Protein AF-A0A7J7Q2N2-F1 (afdb_monomer_lite)

Foldseek 3Di:
DDDDDDDDDPPPPDPCLPQQDLCNLVVLLVVLLVLLVLADDDPSSVVSNVVSVVVSVVLNVDPDSSVNSVVSVVSVVVSVVVSVVRVD

pLDDT: mean 80.81, std 16.68, range [41.25, 95.12]

Secondary structure (DSSP, 8-state):
---------------------TTHHHHHHHHHHHHHTTSPTTHHHHHHHHHHHHHHHHHHH---HHHHHHHHHHHHHHHHHHHHHH--

Sequence (88 aa):
MTCLSISACRRLSATATAVLGPNAAKDLYRDLVRKIKQLPAGGTQQYYKNYTRQVFYNFTEERDPETLSRLHTKARQDAEWVLNKYSK

Radius of gyration: 18.67 Å; chains: 1; bounding box: 43×54×35 Å

Structure (mmCIF, N/CA/C/O backbone):
data_AF-A0A7J7Q2N2-F1
#
_entry.id   AF-A0A7J7Q2N2-F1
#
loop_
_atom_site.group_PDB
_atom_site.id
_atom_site.type_symbol
_atom_site.label_atom_id
_atom_site.label_alt_id
_atom_site.label_comp_id
_atom_site.label_asym_id
_atom_site.label_entity_id
_atom_site.label_seq_id
_atom_site.pdbx_PDB_ins_code
_atom_site.Cartn_x
_atom_site.Cartn_y
_atom_site.Cartn_z
_atom_site.occupancy
_atom_site.B_iso_or_equiv
_atom_site.auth_seq_id
_atom_site.auth_comp_id
_atom_site.auth_asym_id
_atom_site.auth_atom_id
_atom_site.pdbx_PDB_model_num
ATOM 1 N N . MET A 1 1 ? 29.262 -43.826 11.879 1.00 44.56 1 MET A N 1
ATOM 2 C CA . MET A 1 1 ? 30.417 -43.319 11.113 1.00 44.56 1 MET A CA 1
ATOM 3 C C . MET A 1 1 ? 29.893 -42.660 9.853 1.00 44.56 1 MET A C 1
ATOM 5 O O . MET A 1 1 ? 28.979 -43.170 9.226 1.00 44.56 1 MET A O 1
ATOM 9 N N . THR A 1 2 ? 30.373 -41.448 9.638 1.00 48.66 2 THR A N 1
ATOM 10 C CA . THR A 1 2 ? 29.836 -40.333 8.852 1.00 48.66 2 THR A CA 1
ATOM 11 C C . THR A 1 2 ? 29.643 -40.611 7.360 1.00 48.66 2 THR A C 1
ATOM 13 O O . THR A 1 2 ? 30.621 -40.813 6.647 1.00 48.66 2 THR A O 1
ATOM 16 N N . CYS A 1 3 ? 28.410 -40.483 6.862 1.00 41.25 3 CYS A N 1
ATOM 17 C CA . CYS A 1 3 ? 28.173 -40.175 5.450 1.00 41.25 3 CYS A CA 1
ATOM 18 C C . CYS A 1 3 ? 28.177 -38.652 5.273 1.00 41.25 3 CYS A C 1
ATOM 20 O O . CYS A 1 3 ? 27.155 -37.982 5.395 1.00 41.25 3 CYS A O 1
ATOM 22 N N . LEU A 1 4 ? 29.372 -38.115 5.029 1.00 55.41 4 LEU A N 1
ATOM 23 C CA . LEU A 1 4 ? 29.580 -36.802 4.433 1.00 55.41 4 LEU A CA 1
ATOM 24 C C . LEU A 1 4 ? 29.323 -36.932 2.925 1.00 55.41 4 LEU A C 1
ATOM 26 O O . LEU A 1 4 ? 30.158 -37.473 2.209 1.00 55.41 4 LEU A O 1
ATOM 30 N N . SER A 1 5 ? 28.187 -36.424 2.444 1.00 53.12 5 SER A N 1
ATOM 31 C CA . SER A 1 5 ? 27.961 -36.184 1.014 1.00 53.12 5 SER A CA 1
ATOM 32 C C . SER A 1 5 ? 27.830 -34.685 0.762 1.00 53.12 5 SER A C 1
ATOM 34 O O . SER A 1 5 ? 26.776 -34.088 0.947 1.00 53.12 5 SER A O 1
ATOM 36 N N . ILE A 1 6 ? 28.972 -34.091 0.425 1.00 57.00 6 ILE A N 1
ATOM 37 C CA . ILE A 1 6 ? 29.218 -33.340 -0.812 1.00 57.00 6 ILE A CA 1
ATOM 38 C C . ILE A 1 6 ? 28.028 -32.530 -1.369 1.00 57.00 6 ILE A C 1
ATOM 40 O O . ILE A 1 6 ? 27.059 -33.073 -1.885 1.00 57.00 6 ILE A O 1
ATOM 44 N N . SER A 1 7 ? 28.242 -31.211 -1.374 1.00 53.53 7 SER A N 1
ATOM 45 C CA . SER A 1 7 ? 27.784 -30.234 -2.369 1.00 53.53 7 SER A CA 1
ATOM 46 C C . SER A 1 7 ? 26.287 -30.093 -2.636 1.00 53.53 7 SER A C 1
ATOM 48 O O . SER A 1 7 ? 25.715 -30.771 -3.476 1.00 53.53 7 SER A O 1
ATOM 50 N N . ALA A 1 8 ? 25.735 -28.983 -2.154 1.00 50.22 8 ALA A N 1
ATOM 51 C CA . ALA A 1 8 ? 25.569 -27.845 -3.056 1.00 50.22 8 ALA A CA 1
ATOM 52 C C . ALA A 1 8 ? 25.335 -26.568 -2.249 1.00 50.22 8 ALA A C 1
ATOM 54 O O . ALA A 1 8 ? 24.370 -26.435 -1.500 1.00 50.22 8 ALA A O 1
ATOM 55 N N . CYS A 1 9 ? 26.234 -25.606 -2.442 1.00 46.78 9 CYS A N 1
ATOM 56 C CA . CYS A 1 9 ? 26.009 -24.202 -2.155 1.00 46.78 9 CYS A CA 1
ATOM 57 C C . CYS A 1 9 ? 24.571 -23.778 -2.497 1.00 46.78 9 CYS A C 1
ATOM 59 O O . CYS A 1 9 ? 24.221 -23.631 -3.664 1.00 46.78 9 CYS A O 1
ATOM 61 N N . ARG A 1 10 ? 23.781 -23.428 -1.483 1.00 52.66 10 ARG A N 1
ATOM 62 C CA . ARG A 1 10 ? 22.830 -22.319 -1.607 1.00 52.66 10 ARG A CA 1
ATOM 63 C C . ARG A 1 10 ? 23.288 -21.184 -0.705 1.00 52.66 10 ARG A C 1
ATOM 65 O O . ARG A 1 10 ? 22.597 -20.763 0.213 1.00 52.66 10 ARG A O 1
ATOM 72 N N . ARG A 1 11 ? 24.460 -20.626 -1.028 1.00 49.62 11 ARG A N 1
ATOM 73 C CA . ARG A 1 11 ? 24.629 -19.180 -0.863 1.00 49.62 11 ARG A CA 1
ATOM 74 C C . ARG A 1 11 ? 23.674 -18.527 -1.854 1.00 49.62 11 ARG A C 1
ATOM 76 O O . ARG A 1 11 ? 24.052 -18.193 -2.968 1.00 49.62 11 ARG A O 1
ATOM 83 N N . LEU A 1 12 ? 22.424 -18.351 -1.445 1.00 52.94 12 LEU A N 1
ATOM 84 C CA . LEU A 1 12 ? 21.577 -17.297 -1.989 1.00 52.94 12 LEU A CA 1
ATOM 85 C C . LEU A 1 12 ? 22.046 -15.971 -1.377 1.00 52.94 12 LEU A C 1
ATOM 87 O O . LEU A 1 12 ? 21.320 -15.298 -0.661 1.00 52.94 12 LEU A O 1
ATOM 91 N N . SER A 1 13 ? 23.297 -15.605 -1.648 1.00 51.03 13 SER A N 1
ATOM 92 C CA . SER A 1 13 ? 23.702 -14.206 -1.664 1.00 51.03 13 SER A CA 1
ATOM 93 C C . SER A 1 13 ? 23.435 -13.715 -3.078 1.00 51.03 13 SER A C 1
ATOM 95 O O . SER A 1 13 ? 24.341 -13.599 -3.897 1.00 51.03 13 SER A O 1
ATOM 97 N N . ALA A 1 14 ? 22.158 -13.521 -3.381 1.00 46.12 14 ALA A N 1
ATOM 98 C CA . ALA A 1 14 ? 21.750 -12.731 -4.519 1.00 46.12 14 ALA A CA 1
ATOM 99 C C . ALA A 1 14 ?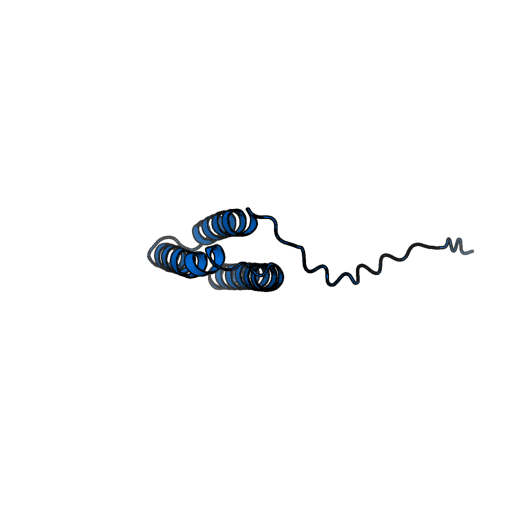 21.245 -11.419 -3.931 1.00 46.12 14 ALA A C 1
ATOM 101 O O . ALA A 1 14 ? 20.147 -11.363 -3.376 1.00 46.12 14 ALA A O 1
ATOM 102 N N . THR A 1 15 ? 22.033 -10.355 -4.059 1.00 46.81 15 THR A N 1
ATOM 103 C CA . THR A 1 15 ? 21.481 -9.007 -4.214 1.00 46.81 15 THR A CA 1
ATOM 104 C C . THR A 1 15 ? 20.686 -9.017 -5.518 1.00 46.81 15 THR A C 1
ATOM 106 O O . THR A 1 15 ? 21.123 -8.520 -6.550 1.00 46.81 15 THR A O 1
ATOM 109 N N . ALA A 1 16 ? 19.560 -9.727 -5.505 1.00 49.16 16 ALA A N 1
ATOM 110 C CA . ALA A 1 16 ? 18.626 -9.775 -6.598 1.00 49.16 16 ALA A CA 1
ATOM 111 C C . ALA A 1 16 ? 17.864 -8.465 -6.505 1.00 49.16 16 ALA A C 1
ATOM 113 O O . ALA A 1 16 ? 16.840 -8.374 -5.823 1.00 49.16 16 ALA A O 1
ATOM 114 N N . THR A 1 17 ? 18.386 -7.434 -7.163 1.00 54.38 17 THR A N 1
ATOM 115 C CA . THR A 1 17 ? 17.554 -6.330 -7.620 1.00 54.38 17 THR A CA 1
ATOM 116 C C . THR A 1 17 ? 16.540 -6.978 -8.552 1.00 54.38 17 THR A C 1
ATOM 118 O O . THR A 1 17 ? 16.802 -7.213 -9.729 1.00 54.38 17 THR A O 1
ATOM 121 N N . ALA A 1 18 ? 15.429 -7.443 -7.980 1.00 60.72 18 ALA A N 1
ATOM 122 C CA . ALA A 1 18 ? 14.364 -8.062 -8.736 1.00 60.72 18 ALA A CA 1
ATOM 123 C C . ALA A 1 18 ? 13.881 -6.983 -9.699 1.00 60.72 18 ALA A C 1
ATOM 125 O O . ALA A 1 18 ? 13.327 -5.973 -9.257 1.00 60.72 18 ALA A O 1
ATOM 126 N N . VAL A 1 19 ? 14.177 -7.165 -10.987 1.00 62.22 19 VAL A N 1
ATOM 127 C CA . VAL A 1 19 ? 13.690 -6.287 -12.044 1.00 62.22 19 VAL A CA 1
ATOM 128 C C . VAL A 1 19 ? 12.178 -6.434 -12.026 1.00 62.22 19 VAL A C 1
ATOM 130 O O . VAL A 1 19 ? 11.617 -7.460 -12.412 1.00 62.22 19 VAL A O 1
ATOM 133 N N . LEU A 1 20 ? 11.525 -5.438 -11.445 1.00 71.62 20 LEU A N 1
ATOM 134 C CA . LEU A 1 20 ? 10.087 -5.406 -11.299 1.00 71.62 20 LEU A CA 1
ATOM 135 C C . LEU A 1 20 ? 9.463 -5.234 -12.687 1.00 71.62 20 LEU A C 1
ATOM 137 O O . LEU A 1 20 ? 9.845 -4.351 -13.449 1.00 71.62 20 LEU A O 1
ATOM 141 N N . GLY A 1 21 ? 8.516 -6.110 -13.027 1.00 72.62 21 GLY A N 1
ATOM 142 C CA . GLY A 1 21 ? 7.825 -6.058 -14.314 1.00 72.62 21 GLY A CA 1
ATOM 143 C C . GLY A 1 21 ? 6.958 -4.797 -14.476 1.00 72.62 21 GLY A C 1
ATOM 144 O O . GLY A 1 21 ? 6.663 -4.111 -13.496 1.00 72.62 21 GLY A O 1
ATOM 145 N N . PRO A 1 22 ? 6.447 -4.523 -15.690 1.00 70.44 22 PRO A N 1
ATOM 146 C CA . PRO A 1 22 ? 5.700 -3.296 -16.009 1.00 70.44 22 PRO A CA 1
ATOM 147 C C . PRO A 1 22 ? 4.401 -3.111 -15.203 1.00 70.44 22 PRO A C 1
ATOM 149 O O . PRO A 1 22 ? 3.855 -2.012 -15.140 1.00 70.44 22 PRO A O 1
ATOM 152 N N . ASN A 1 23 ? 3.897 -4.174 -14.568 1.00 80.38 23 ASN A N 1
ATOM 153 C CA . ASN A 1 23 ? 2.702 -4.136 -13.722 1.00 80.38 23 ASN A CA 1
ATOM 154 C C . ASN A 1 23 ? 3.004 -4.063 -12.216 1.00 80.38 23 ASN A C 1
ATOM 156 O O . ASN A 1 23 ? 2.071 -3.939 -11.425 1.00 80.38 23 ASN A O 1
ATOM 160 N N . ALA A 1 24 ? 4.275 -4.067 -11.806 1.00 82.56 24 ALA A N 1
ATOM 161 C CA . ALA A 1 24 ? 4.660 -4.146 -10.398 1.00 82.56 24 ALA A CA 1
ATOM 162 C C . ALA A 1 24 ? 4.101 -3.004 -9.539 1.00 82.56 24 ALA A C 1
ATOM 164 O O . ALA A 1 24 ? 3.660 -3.237 -8.416 1.00 82.56 24 ALA A O 1
ATOM 165 N N . ALA A 1 25 ? 4.050 -1.778 -10.071 1.00 83.69 25 ALA A N 1
ATOM 166 C CA . ALA A 1 25 ? 3.424 -0.660 -9.371 1.00 83.69 25 ALA A CA 1
ATOM 167 C C . ALA A 1 25 ? 1.919 -0.913 -9.139 1.00 83.69 25 ALA A C 1
ATOM 169 O O . ALA A 1 25 ? 1.411 -0.745 -8.033 1.00 83.69 25 ALA A O 1
ATOM 170 N N . LYS A 1 26 ? 1.188 -1.391 -10.153 1.00 87.56 26 LYS A N 1
ATOM 171 C CA . LYS A 1 26 ? -0.252 -1.678 -10.019 1.00 87.56 26 LYS A CA 1
ATOM 172 C C . LYS A 1 26 ? -0.518 -2.800 -9.017 1.00 87.56 26 LYS A C 1
ATOM 174 O O . LYS A 1 26 ? -1.475 -2.706 -8.247 1.00 87.56 26 LYS A O 1
ATOM 179 N N . ASP A 1 27 ? 0.312 -3.836 -9.016 1.00 89.06 27 ASP A N 1
ATOM 180 C CA . ASP A 1 27 ? 0.169 -4.959 -8.090 1.00 89.06 27 ASP A CA 1
ATOM 181 C C . ASP A 1 27 ? 0.483 -4.540 -6.648 1.00 89.06 27 ASP A C 1
ATOM 183 O O . ASP A 1 27 ? -0.328 -4.795 -5.754 1.00 89.06 27 ASP A O 1
ATOM 187 N N . LEU A 1 28 ? 1.546 -3.757 -6.429 1.00 91.06 28 LEU A N 1
ATOM 188 C CA . LEU A 1 28 ? 1.835 -3.170 -5.118 1.00 91.06 28 LEU A CA 1
ATOM 189 C C . LEU A 1 28 ? 0.692 -2.277 -4.622 1.00 91.06 28 LEU A C 1
ATOM 191 O O . LEU A 1 28 ? 0.310 -2.355 -3.455 1.00 91.06 28 LEU A O 1
ATOM 195 N N . TYR A 1 29 ? 0.118 -1.443 -5.494 1.00 92.75 29 TYR A N 1
ATOM 196 C CA . TYR A 1 29 ? -1.018 -0.595 -5.133 1.00 92.75 29 TYR A CA 1
ATOM 197 C C . TYR A 1 29 ? -2.204 -1.429 -4.633 1.00 92.75 29 TYR A C 1
ATOM 199 O O . TYR A 1 29 ? -2.793 -1.126 -3.592 1.00 92.75 29 TYR A O 1
ATOM 207 N N . ARG A 1 30 ? -2.540 -2.512 -5.347 1.00 92.88 30 ARG A N 1
ATOM 208 C CA . ARG A 1 30 ? -3.614 -3.437 -4.952 1.00 92.88 30 ARG A CA 1
ATOM 209 C C . ARG A 1 30 ? -3.334 -4.059 -3.587 1.00 92.88 30 ARG A C 1
ATOM 211 O O . ARG A 1 30 ? -4.240 -4.115 -2.753 1.00 92.88 30 ARG A O 1
ATOM 218 N N . ASP A 1 31 ? -2.098 -4.480 -3.346 1.00 93.62 31 ASP A N 1
ATOM 219 C CA . ASP A 1 31 ? -1.690 -5.085 -2.078 1.00 93.62 31 ASP A CA 1
ATOM 220 C C . ASP A 1 31 ? -1.748 -4.098 -0.911 1.00 93.62 31 ASP A C 1
ATOM 222 O O . ASP A 1 31 ? -2.287 -4.424 0.149 1.00 93.62 31 ASP A O 1
ATOM 226 N N . LEU A 1 32 ? -1.298 -2.859 -1.108 1.00 94.19 32 LEU A N 1
ATOM 227 C CA . LEU A 1 32 ? -1.401 -1.811 -0.093 1.00 94.19 32 LEU A CA 1
ATOM 228 C C . LEU A 1 32 ? -2.854 -1.476 0.231 1.00 94.19 32 LEU A C 1
ATOM 230 O O . LEU A 1 32 ? -3.214 -1.374 1.402 1.00 94.19 32 LEU A O 1
ATOM 234 N N . VAL A 1 33 ? -3.722 -1.377 -0.778 1.00 94.06 33 VAL A N 1
ATOM 235 C CA . VAL A 1 33 ? -5.157 -1.149 -0.555 1.00 94.06 33 VAL A CA 1
ATOM 236 C C . VAL A 1 33 ? -5.785 -2.294 0.247 1.00 94.06 33 VAL A C 1
ATOM 238 O O . VAL A 1 33 ? -6.635 -2.036 1.100 1.00 94.06 33 VAL A O 1
ATOM 241 N N . ARG A 1 34 ? -5.368 -3.549 0.028 1.00 94.50 34 ARG A N 1
ATOM 242 C CA 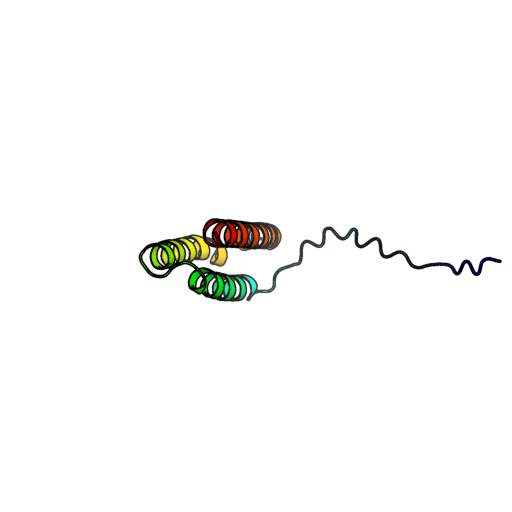. ARG A 1 34 ? -5.805 -4.691 0.851 1.00 94.50 34 ARG A CA 1
ATOM 243 C C . ARG A 1 34 ? -5.327 -4.557 2.299 1.00 94.50 34 ARG A C 1
ATOM 245 O O . ARG A 1 34 ? -6.136 -4.762 3.199 1.00 94.50 34 ARG A O 1
ATOM 252 N N . LYS A 1 35 ? -4.068 -4.166 2.526 1.00 94.25 35 LYS A N 1
ATOM 253 C CA . LYS A 1 35 ? -3.518 -3.924 3.874 1.00 94.25 35 LYS A CA 1
ATOM 254 C C . LYS A 1 35 ? -4.243 -2.782 4.595 1.00 94.25 35 LYS A C 1
ATOM 256 O O . LYS A 1 35 ? -4.617 -2.937 5.748 1.00 94.25 35 LYS A O 1
ATOM 261 N N . ILE A 1 36 ? -4.544 -1.677 3.912 1.00 94.69 36 ILE A N 1
ATOM 262 C CA . ILE A 1 36 ? -5.271 -0.537 4.501 1.00 94.69 36 ILE A CA 1
ATOM 263 C C . ILE A 1 36 ? -6.652 -0.953 5.024 1.00 94.69 36 ILE A C 1
ATOM 265 O O . ILE A 1 36 ? -7.083 -0.452 6.057 1.00 94.69 36 ILE A O 1
ATOM 269 N N . LYS A 1 37 ? -7.334 -1.899 4.365 1.00 92.31 37 LYS A N 1
ATOM 270 C CA . LYS A 1 37 ? -8.627 -2.425 4.842 1.00 92.31 37 LYS A CA 1
ATOM 271 C C . LYS A 1 37 ? -8.531 -3.200 6.161 1.00 92.31 37 LYS A C 1
ATOM 273 O O . LYS A 1 37 ? -9.557 -3.374 6.806 1.00 92.31 37 LYS A O 1
ATOM 278 N N . GLN A 1 38 ? -7.343 -3.668 6.544 1.00 92.12 38 GLN A N 1
ATOM 279 C CA . GLN A 1 38 ? -7.111 -4.353 7.821 1.00 92.12 38 GLN A CA 1
ATOM 280 C C . GLN A 1 38 ? -6.937 -3.369 8.987 1.00 92.12 38 GLN A C 1
ATOM 282 O O . GLN A 1 38 ? -6.983 -3.780 10.140 1.00 92.12 38 GLN A O 1
ATOM 287 N N . LEU A 1 39 ? -6.734 -2.077 8.705 1.00 92.19 39 LEU A N 1
ATOM 288 C CA . LEU A 1 39 ? -6.628 -1.052 9.741 1.00 92.19 39 LEU A CA 1
ATOM 289 C C . LEU A 1 39 ? -7.992 -0.794 10.402 1.00 92.19 39 LEU A C 1
ATOM 291 O O . LEU A 1 39 ? -9.024 -1.026 9.767 1.00 92.19 39 LEU A O 1
ATOM 295 N N . PRO A 1 40 ? -8.024 -0.246 11.630 1.00 91.50 40 PRO A N 1
ATOM 296 C CA . PRO A 1 40 ? -9.264 0.140 12.294 1.00 91.50 40 PRO A CA 1
ATOM 297 C C . PRO A 1 40 ? -10.137 1.038 11.408 1.00 91.50 40 PRO A C 1
ATOM 299 O O . PRO A 1 40 ? -9.642 1.989 10.793 1.00 91.50 40 PRO A O 1
ATOM 302 N N . ALA A 1 41 ? -11.432 0.723 11.329 1.00 86.44 41 ALA A N 1
ATOM 303 C CA . ALA A 1 41 ? -12.386 1.451 10.496 1.00 86.44 41 ALA A CA 1
ATOM 304 C C . ALA A 1 41 ? -12.512 2.926 10.924 1.00 86.44 41 ALA A C 1
ATOM 306 O O . ALA A 1 41 ? -12.430 3.252 12.106 1.00 86.44 41 ALA A O 1
ATOM 307 N N . GLY A 1 42 ? -12.721 3.821 9.951 1.00 86.50 42 GLY A N 1
ATOM 308 C CA . GLY A 1 42 ? -12.897 5.259 10.182 1.00 86.50 42 GLY A CA 1
ATOM 309 C C . GLY A 1 42 ? -11.842 6.124 9.487 1.00 86.50 42 GLY A C 1
ATOM 310 O O . GLY A 1 42 ? -11.401 5.820 8.375 1.00 86.50 42 GLY A O 1
ATOM 311 N N . GLY A 1 43 ? -11.441 7.223 10.137 1.00 89.94 43 GLY A N 1
ATOM 312 C CA . GLY A 1 43 ? -10.548 8.235 9.552 1.00 89.94 43 GLY A CA 1
ATOM 313 C C . GLY A 1 43 ? -9.171 7.701 9.139 1.00 89.94 43 GLY A C 1
ATOM 314 O O . GLY A 1 43 ? -8.615 8.142 8.133 1.00 89.94 43 GLY A O 1
ATOM 315 N N . THR A 1 44 ? -8.652 6.697 9.852 1.00 91.81 44 THR A N 1
ATOM 316 C CA . THR A 1 44 ? -7.332 6.097 9.600 1.00 91.81 44 THR A CA 1
ATOM 317 C C . THR A 1 44 ? -7.248 5.437 8.223 1.00 91.81 44 THR A C 1
ATOM 319 O O . THR A 1 44 ? -6.316 5.706 7.466 1.00 91.81 44 THR A O 1
ATOM 322 N N . GLN A 1 45 ? -8.239 4.618 7.849 1.00 93.75 45 GLN A N 1
ATOM 323 C CA . GLN A 1 45 ? -8.259 3.968 6.533 1.00 93.75 45 GLN A CA 1
ATOM 324 C C . GLN A 1 45 ? -8.293 4.999 5.400 1.00 93.75 45 GLN A C 1
ATOM 326 O O . GLN A 1 45 ? -7.565 4.869 4.414 1.00 93.75 45 GLN A O 1
ATOM 331 N N . GLN A 1 46 ? -9.119 6.039 5.547 1.00 94.19 46 GLN A N 1
ATOM 332 C CA . GLN A 1 46 ? -9.269 7.081 4.534 1.00 94.19 46 GLN A CA 1
ATOM 333 C C . GLN A 1 46 ? -7.984 7.905 4.370 1.00 94.19 46 GLN A C 1
ATOM 335 O O . GLN A 1 46 ? -7.581 8.179 3.237 1.00 94.19 46 GLN A O 1
ATOM 340 N N . TYR A 1 47 ? -7.313 8.241 5.476 1.00 94.25 47 TYR A N 1
ATOM 341 C CA . TYR A 1 47 ? -6.021 8.927 5.462 1.00 94.25 47 TYR A CA 1
ATOM 342 C C . TYR A 1 47 ? -4.982 8.139 4.657 1.00 94.25 47 TYR A C 1
ATOM 344 O O . TYR A 1 47 ? -4.443 8.654 3.675 1.00 94.25 47 TYR A O 1
ATOM 352 N N . TYR A 1 48 ? -4.762 6.864 4.999 1.00 94.69 48 TYR A N 1
ATOM 353 C CA . TYR A 1 48 ? -3.767 6.047 4.303 1.00 94.69 48 TYR A CA 1
ATOM 354 C C . TYR A 1 48 ? -4.151 5.775 2.848 1.00 94.69 48 TYR A C 1
ATOM 356 O O . TYR A 1 48 ? -3.285 5.790 1.980 1.00 94.69 48 TYR A O 1
ATOM 364 N N . LYS A 1 49 ? -5.441 5.620 2.536 1.00 93.44 49 LYS A N 1
ATOM 365 C CA . LYS A 1 49 ? -5.908 5.464 1.151 1.00 93.44 49 LYS A CA 1
ATOM 366 C C . LYS A 1 49 ? -5.585 6.689 0.292 1.00 93.44 49 LYS A C 1
ATOM 368 O O . LYS A 1 49 ? -5.172 6.536 -0.858 1.00 93.44 49 LYS A O 1
ATOM 373 N N . ASN A 1 50 ? -5.768 7.892 0.835 1.00 93.81 50 ASN A N 1
ATOM 374 C CA . ASN A 1 50 ? -5.435 9.136 0.142 1.00 93.81 50 ASN A CA 1
ATOM 375 C C . ASN A 1 50 ? -3.920 9.320 0.018 1.00 93.81 50 ASN A C 1
ATOM 377 O O . ASN A 1 50 ? -3.441 9.628 -1.071 1.00 93.81 50 ASN A O 1
ATOM 381 N N . TYR A 1 51 ? -3.174 9.044 1.088 1.00 93.56 51 TYR A N 1
ATOM 382 C CA . TYR A 1 51 ? -1.714 9.082 1.078 1.00 93.56 51 TYR A CA 1
ATOM 383 C C . TYR A 1 51 ? -1.124 8.125 0.032 1.00 93.56 51 TYR A C 1
ATOM 385 O O . TYR A 1 51 ? -0.336 8.541 -0.814 1.00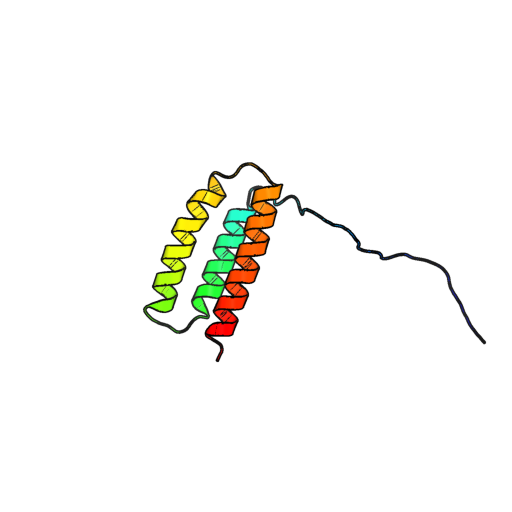 93.56 51 TYR A O 1
ATOM 393 N N . THR A 1 52 ? -1.570 6.863 -0.000 1.00 93.44 52 THR A N 1
ATOM 394 C CA . THR A 1 52 ? -1.104 5.880 -0.989 1.00 93.44 52 THR A CA 1
ATOM 395 C C . THR A 1 52 ? -1.396 6.335 -2.415 1.00 93.44 52 THR A C 1
ATOM 397 O O . THR A 1 52 ? -0.536 6.191 -3.273 1.00 93.44 52 THR A O 1
ATOM 400 N N . ARG A 1 53 ? -2.562 6.933 -2.695 1.00 91.56 53 ARG A N 1
ATOM 401 C CA . ARG A 1 53 ? -2.849 7.473 -4.037 1.00 91.56 53 ARG A CA 1
ATOM 402 C C . ARG A 1 53 ? -1.864 8.563 -4.455 1.00 91.56 53 ARG A C 1
ATOM 404 O O . ARG A 1 53 ? -1.412 8.539 -5.592 1.00 91.56 53 ARG A O 1
ATOM 411 N N . GLN A 1 54 ? -1.531 9.477 -3.546 1.00 90.94 54 GL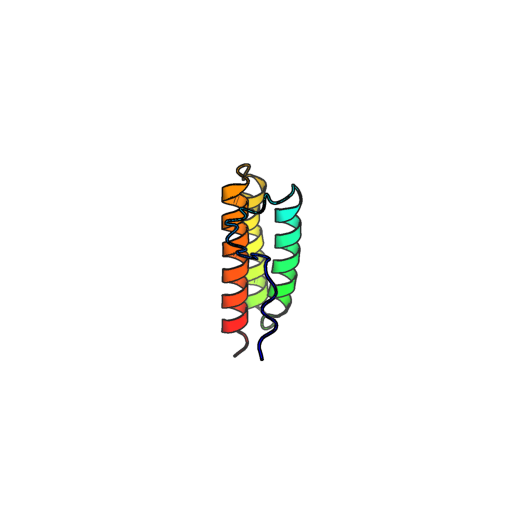N A N 1
ATOM 412 C CA . GLN A 1 54 ? -0.575 10.551 -3.825 1.00 90.94 54 GLN A CA 1
ATOM 413 C C . GLN A 1 54 ? 0.824 9.993 -4.098 1.00 90.94 54 GLN A C 1
ATOM 415 O O . GLN A 1 54 ? 1.451 10.359 -5.085 1.00 90.94 54 GLN A O 1
ATOM 420 N N . VAL A 1 55 ? 1.289 9.049 -3.275 1.00 89.88 55 VAL A N 1
ATOM 421 C CA . VAL A 1 55 ? 2.608 8.422 -3.453 1.00 89.88 55 VAL A CA 1
ATOM 422 C C . VAL A 1 55 ? 2.689 7.642 -4.770 1.00 89.88 55 VAL A C 1
ATOM 424 O O . VAL A 1 55 ? 3.711 7.694 -5.452 1.00 89.88 55 VAL A O 1
ATOM 427 N N . PHE A 1 56 ? 1.613 6.953 -5.163 1.00 89.25 56 PHE A N 1
ATOM 428 C CA . PHE A 1 56 ? 1.604 6.133 -6.377 1.00 89.25 56 PHE A CA 1
ATOM 429 C C . PHE A 1 56 ? 1.657 6.916 -7.682 1.00 89.25 56 PHE A C 1
ATOM 431 O O . PHE A 1 56 ? 2.116 6.360 -8.675 1.00 89.25 56 PHE A O 1
ATOM 438 N N . TYR A 1 57 ? 1.248 8.184 -7.678 1.00 86.56 57 TYR A N 1
ATOM 439 C CA . TYR A 1 57 ? 1.424 9.060 -8.835 1.00 86.56 57 TYR A CA 1
ATOM 440 C C . TYR A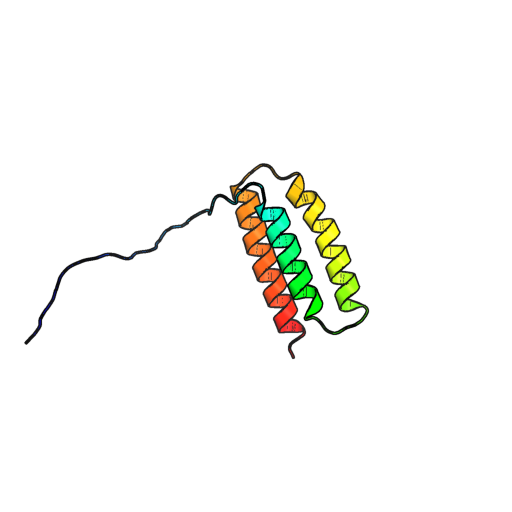 1 57 ? 2.907 9.190 -9.223 1.00 86.56 57 TYR A C 1
ATOM 442 O O . TYR A 1 57 ? 3.260 9.111 -10.392 1.00 86.56 57 TYR A O 1
ATOM 450 N N . ASN A 1 58 ? 3.801 9.274 -8.234 1.00 84.06 58 ASN A N 1
ATOM 451 C CA . ASN A 1 58 ? 5.240 9.345 -8.495 1.00 84.06 58 ASN A CA 1
ATOM 452 C C . ASN A 1 58 ? 5.813 7.989 -8.953 1.00 84.06 58 ASN A C 1
ATOM 454 O O . ASN A 1 58 ? 6.749 7.949 -9.742 1.00 84.06 58 ASN A O 1
ATOM 458 N N . PHE A 1 59 ? 5.241 6.868 -8.496 1.00 84.38 59 PHE A N 1
ATOM 459 C CA . PHE A 1 59 ? 5.693 5.521 -8.877 1.00 84.38 59 PHE A CA 1
ATOM 460 C C . PHE A 1 59 ? 5.382 5.183 -10.338 1.00 84.38 59 PHE A C 1
ATOM 462 O O . PHE A 1 59 ? 6.058 4.336 -10.913 1.00 84.38 59 PHE A O 1
ATOM 469 N N . THR A 1 60 ? 4.341 5.781 -10.926 1.00 81.38 60 THR A N 1
ATOM 470 C CA . THR A 1 60 ? 3.983 5.536 -12.331 1.00 81.38 60 THR A CA 1
ATOM 471 C C . THR A 1 60 ? 4.882 6.276 -13.314 1.00 81.38 60 THR A C 1
ATOM 473 O O . THR A 1 60 ? 5.057 5.797 -14.432 1.00 81.38 60 THR A O 1
ATOM 476 N N . GLU A 1 61 ? 5.454 7.408 -12.900 1.00 84.50 61 GLU A N 1
ATOM 477 C CA . GLU A 1 61 ? 6.386 8.196 -13.714 1.00 84.50 61 GLU A CA 1
ATOM 478 C C . GLU A 1 61 ? 7.831 7.677 -13.627 1.00 84.50 61 GLU A C 1
ATOM 480 O O . GLU A 1 61 ? 8.617 7.896 -14.548 1.00 84.50 61 GLU A O 1
ATOM 485 N N . GLU A 1 62 ? 8.180 6.958 -12.555 1.00 83.50 62 GLU A N 1
ATOM 486 C CA . GLU A 1 62 ? 9.519 6.399 -12.357 1.00 83.50 62 GLU A CA 1
ATOM 487 C C . GLU A 1 62 ? 9.846 5.327 -13.412 1.00 83.50 62 GLU A C 1
ATOM 489 O O . GLU A 1 62 ? 9.131 4.332 -13.570 1.00 83.50 62 GLU A O 1
ATOM 494 N N . ARG A 1 63 ? 10.943 5.535 -14.147 1.00 83.69 63 ARG A N 1
ATOM 495 C CA . ARG A 1 63 ? 11.386 4.649 -15.239 1.00 83.69 63 ARG A CA 1
ATOM 496 C C . ARG A 1 63 ? 12.570 3.780 -14.847 1.00 83.69 63 ARG A C 1
ATOM 498 O O . ARG A 1 63 ? 12.807 2.776 -15.520 1.00 83.69 63 ARG A O 1
ATOM 505 N N . ASP A 1 64 ? 13.289 4.144 -13.788 1.00 85.75 64 ASP A N 1
ATOM 506 C CA . ASP A 1 64 ? 14.430 3.373 -13.317 1.00 85.75 64 ASP A CA 1
ATOM 507 C C . ASP A 1 64 ? 13.970 2.135 -12.515 1.00 85.75 64 ASP A C 1
ATOM 509 O O . ASP A 1 64 ? 13.358 2.273 -11.445 1.00 85.75 64 ASP A O 1
ATOM 513 N N . PRO A 1 65 ? 14.252 0.906 -12.992 1.00 82.44 65 PRO A N 1
ATOM 514 C CA . PRO A 1 65 ? 13.812 -0.313 -12.321 1.00 82.44 65 PRO A CA 1
ATOM 515 C C . PRO A 1 65 ? 14.455 -0.506 -10.941 1.00 82.44 65 PRO A C 1
ATOM 517 O O . PRO A 1 65 ? 13.828 -1.116 -10.068 1.00 82.44 65 PRO A O 1
ATOM 520 N N . GLU A 1 66 ? 15.667 0.007 -10.705 1.00 86.94 66 GLU A N 1
ATOM 521 C CA . GLU A 1 66 ? 16.323 -0.103 -9.396 1.00 86.94 66 GLU A CA 1
ATOM 522 C C . GLU A 1 66 ? 15.622 0.769 -8.353 1.00 86.94 66 GLU A C 1
ATOM 524 O O . GLU A 1 66 ? 15.275 0.300 -7.259 1.00 86.94 66 GLU A O 1
ATOM 529 N N . THR A 1 67 ? 15.336 2.021 -8.712 1.00 87.12 67 THR A N 1
ATOM 530 C CA . THR A 1 67 ? 14.568 2.949 -7.879 1.00 87.12 67 THR A CA 1
ATOM 531 C C . THR A 1 67 ? 13.174 2.405 -7.603 1.00 87.12 67 THR A C 1
ATOM 533 O O . THR A 1 67 ? 12.763 2.376 -6.438 1.00 87.12 67 THR A O 1
ATOM 536 N N . LEU A 1 68 ? 12.486 1.874 -8.619 1.00 86.38 68 LEU A N 1
ATOM 537 C CA . LEU A 1 68 ? 11.181 1.234 -8.446 1.00 86.38 68 LEU A CA 1
ATOM 538 C C . LEU A 1 68 ? 11.257 0.055 -7.457 1.00 86.38 68 LEU A C 1
ATOM 540 O O . LEU A 1 68 ? 10.400 -0.075 -6.582 1.00 86.38 68 LEU A O 1
ATOM 544 N N . SER A 1 69 ? 12.304 -0.771 -7.540 1.00 86.81 69 SER A N 1
ATOM 545 C CA . SER A 1 69 ? 12.532 -1.912 -6.637 1.00 86.81 69 SER A CA 1
ATOM 546 C C . SER A 1 69 ? 12.767 -1.481 -5.187 1.00 86.81 69 SER A C 1
ATOM 548 O O . SER A 1 69 ? 12.167 -2.024 -4.246 1.00 86.81 69 SER A O 1
ATOM 550 N N . ARG A 1 70 ? 13.571 -0.434 -4.987 1.00 89.62 70 ARG A N 1
ATOM 551 C CA . ARG A 1 70 ? 13.833 0.145 -3.665 1.00 89.62 70 ARG A CA 1
ATOM 552 C C . ARG A 1 70 ? 12.575 0.765 -3.059 1.00 89.62 70 ARG A C 1
ATOM 554 O O . ARG A 1 70 ? 12.254 0.497 -1.900 1.00 89.62 70 ARG A O 1
ATOM 561 N N . LEU A 1 71 ? 11.842 1.545 -3.849 1.00 90.25 71 LEU A N 1
ATOM 562 C CA . LEU A 1 71 ? 10.568 2.148 -3.466 1.00 90.25 71 LEU A CA 1
ATOM 563 C C . LEU A 1 71 ? 9.528 1.083 -3.098 1.00 90.25 71 LEU A C 1
ATOM 565 O O . LEU A 1 71 ? 8.859 1.198 -2.071 1.00 90.25 71 LEU A O 1
ATOM 569 N N . HIS A 1 72 ? 9.442 0.010 -3.882 1.00 89.69 72 HIS A N 1
ATOM 570 C CA . HIS A 1 72 ? 8.551 -1.115 -3.618 1.00 89.69 72 HIS A CA 1
ATOM 571 C C . HIS A 1 72 ? 8.901 -1.837 -2.312 1.00 89.69 72 HIS A C 1
ATOM 573 O O . HIS A 1 72 ? 8.005 -2.229 -1.560 1.00 89.69 72 HIS A O 1
ATOM 579 N N . THR A 1 73 ? 10.191 -2.031 -2.038 1.00 91.38 73 THR A N 1
ATOM 580 C CA . THR A 1 73 ? 10.663 -2.660 -0.796 1.00 91.38 73 THR A CA 1
ATOM 581 C C . THR A 1 73 ? 10.316 -1.793 0.409 1.00 91.38 73 THR A C 1
ATOM 583 O O . THR A 1 73 ? 9.712 -2.282 1.365 1.00 91.38 73 THR A O 1
ATOM 586 N N . LYS A 1 74 ? 10.602 -0.491 0.322 1.00 93.31 74 LYS A N 1
ATOM 587 C CA . LYS A 1 74 ? 10.280 0.47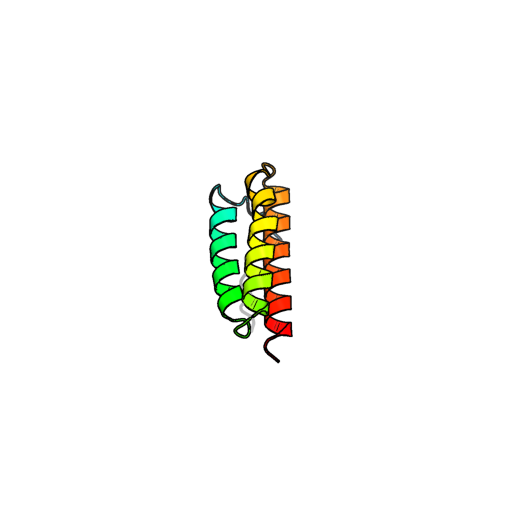9 1.370 1.00 93.31 74 LYS A CA 1
ATOM 588 C C . LYS A 1 74 ? 8.777 0.547 1.646 1.00 93.31 74 LYS A C 1
ATOM 590 O O . LYS A 1 74 ? 8.362 0.423 2.789 1.00 93.31 74 LYS A O 1
ATOM 595 N N . ALA A 1 75 ? 7.949 0.641 0.606 1.00 93.56 75 ALA A N 1
ATOM 596 C CA . ALA A 1 75 ? 6.497 0.705 0.758 1.00 93.56 75 ALA A CA 1
ATOM 597 C C . ALA A 1 75 ? 5.912 -0.533 1.463 1.00 93.56 75 ALA A C 1
ATOM 599 O O . ALA A 1 75 ? 4.960 -0.408 2.236 1.00 93.56 75 ALA A O 1
ATOM 600 N N . ARG A 1 76 ? 6.475 -1.732 1.232 1.00 93.31 76 ARG A N 1
ATOM 601 C CA . ARG A 1 76 ? 6.065 -2.939 1.972 1.00 93.31 76 ARG A CA 1
ATOM 602 C C . ARG A 1 76 ? 6.433 -2.856 3.451 1.00 93.31 76 ARG A C 1
ATOM 604 O O . ARG A 1 76 ? 5.580 -3.157 4.282 1.00 93.31 76 ARG A O 1
ATOM 611 N N . GLN A 1 77 ? 7.662 -2.441 3.756 1.00 95.12 77 GLN A N 1
ATOM 612 C CA . GLN A 1 77 ? 8.142 -2.277 5.131 1.00 95.12 77 GLN A CA 1
ATOM 613 C C . GLN A 1 77 ? 7.302 -1.244 5.889 1.00 95.12 77 GLN A C 1
ATOM 615 O O . GLN A 1 77 ? 6.839 -1.517 6.995 1.00 95.12 77 GLN A O 1
ATOM 620 N N . ASP A 1 78 ? 7.024 -0.100 5.260 1.00 93.81 78 ASP A N 1
ATOM 621 C CA . ASP A 1 78 ? 6.185 0.954 5.829 1.00 93.81 78 ASP A CA 1
ATOM 622 C C . ASP A 1 78 ? 4.771 0.427 6.123 1.00 93.81 78 ASP A C 1
ATOM 624 O O . ASP A 1 78 ? 4.231 0.643 7.208 1.00 93.81 78 ASP A O 1
ATOM 628 N N . ALA A 1 79 ? 4.174 -0.326 5.193 1.00 93.81 79 ALA A N 1
ATOM 629 C CA . ALA A 1 79 ? 2.850 -0.908 5.391 1.00 93.81 79 ALA A CA 1
ATOM 630 C C . ALA A 1 79 ? 2.812 -1.938 6.531 1.00 93.81 79 ALA A C 1
ATOM 632 O O . ALA A 1 79 ? 1.842 -1.977 7.286 1.00 93.81 79 ALA A O 1
ATOM 633 N N . GLU A 1 80 ? 3.847 -2.768 6.669 1.00 94.25 80 GLU A N 1
ATOM 634 C CA . GLU A 1 80 ? 3.973 -3.717 7.784 1.00 94.25 80 GLU A CA 1
ATOM 635 C C . GLU A 1 80 ? 4.132 -3.004 9.123 1.00 94.25 80 GLU A C 1
ATOM 637 O O . GLU A 1 80 ? 3.455 -3.356 10.088 1.00 94.25 80 GLU A O 1
ATOM 642 N N . TRP A 1 81 ? 4.953 -1.956 9.175 1.00 94.81 81 TRP A N 1
ATOM 643 C CA . TRP A 1 81 ? 5.100 -1.139 10.373 1.00 94.81 81 TRP A CA 1
ATOM 644 C C . TRP A 1 81 ? 3.774 -0.488 10.786 1.00 94.81 81 TRP A C 1
ATOM 646 O O . TRP A 1 81 ? 3.406 -0.537 11.962 1.00 94.81 81 TRP A O 1
ATOM 656 N N . VAL A 1 82 ? 3.017 0.065 9.829 1.00 93.56 82 VAL A N 1
ATOM 657 C CA . VAL A 1 82 ? 1.693 0.648 10.098 1.00 93.56 82 VAL A CA 1
ATOM 658 C C . VAL A 1 82 ? 0.727 -0.417 10.620 1.00 93.56 82 VAL A C 1
ATOM 660 O O . VAL A 1 82 ? 0.073 -0.185 11.632 1.00 93.56 82 VAL A O 1
ATOM 663 N N . LEU A 1 83 ? 0.649 -1.591 9.989 1.00 92.81 83 LEU A N 1
ATOM 664 C CA . LEU A 1 83 ? -0.217 -2.673 10.472 1.00 92.81 83 LEU A CA 1
ATOM 665 C C . LEU A 1 83 ? 0.136 -3.079 11.906 1.00 92.81 83 LEU A C 1
ATOM 667 O O . LEU A 1 83 ? -0.746 -3.132 12.758 1.00 92.81 83 LEU A O 1
ATOM 671 N N . ASN A 1 84 ? 1.421 -3.262 12.204 1.00 93.38 84 ASN A N 1
ATOM 672 C CA . ASN A 1 84 ? 1.885 -3.610 13.548 1.00 93.38 84 ASN A CA 1
ATOM 673 C C . ASN A 1 84 ? 1.587 -2.512 14.580 1.00 93.38 84 ASN A C 1
ATOM 675 O O . ASN A 1 84 ? 1.347 -2.814 15.748 1.00 93.38 84 ASN A O 1
ATOM 679 N N . LYS A 1 85 ? 1.582 -1.240 14.165 1.00 93.00 85 LYS A N 1
ATOM 680 C CA . LYS A 1 85 ? 1.219 -0.111 15.029 1.00 93.00 85 LYS A CA 1
ATOM 681 C C . LYS A 1 85 ? -0.249 -0.163 15.468 1.00 93.00 85 LYS A C 1
ATOM 683 O O . LYS A 1 85 ? -0.531 0.203 16.604 1.00 93.00 85 LYS A O 1
ATOM 688 N N . TYR A 1 86 ? -1.154 -0.590 14.587 1.00 89.25 86 TYR A N 1
ATOM 689 C CA . TYR A 1 86 ? -2.603 -0.624 14.838 1.00 89.25 86 TYR A CA 1
ATOM 690 C C . TYR A 1 86 ? -3.152 -2.012 15.199 1.00 89.25 86 TYR A C 1
ATOM 692 O O . TYR A 1 86 ? -4.320 -2.122 15.549 1.00 89.25 86 TYR A O 1
ATOM 700 N N . SER A 1 87 ? -2.332 -3.061 15.125 1.00 81.69 87 SER A N 1
ATOM 701 C CA . SER A 1 87 ? -2.675 -4.421 15.566 1.00 81.69 87 SER A CA 1
ATOM 702 C C . SER A 1 87 ? -2.562 -4.611 17.090 1.00 81.69 87 SER A C 1
ATOM 704 O O . SER A 1 87 ? -2.605 -5.749 17.559 1.00 81.69 87 SER A O 1
ATOM 706 N N . LYS A 1 88 ? -2.362 -3.526 17.847 1.00 59.72 88 LYS A N 1
ATOM 707 C CA . LYS A 1 88 ? -2.258 -3.519 19.309 1.00 59.72 88 LYS A CA 1
ATOM 708 C C . LYS A 1 88 ? -3.574 -3.138 19.965 1.00 59.72 88 LYS A C 1
ATOM 710 O O . LYS A 1 88 ? -4.256 -2.249 19.409 1.00 59.72 88 LYS A O 1
#